Protein AF-0000000081235046 (afdb_homodimer)

Organism: NCBI:txid444605

Secondary structure (DSSP, 8-state):
---PPPPHHHHHHHHTTGGGHHHHHHSTTTHHHHHSHHHHHHHHHTT-PPP--/---PPPPHHHHHHHHTTGGGHHHHHHSTTTHHHHHSHHHHHHHHHTT-PPP--

pLDDT: mean 90.09, std 10.91, range [39.31, 97.81]

InterPro domains:
  IPR016140 Bifunctional inhibitor/plant lipid transfer protein/seed storage helical domain [PF00234] (5-53)
  IPR033872 Non-specific lipid-transfer protein type 2 [PTHR33214] (2-53)
  IPR033872 Non-specific lipid-transfer protein type 2 [cd01959] (1-53)
  IPR036312 Bifunctional inhibitor/plant lipid transfer protein/seed storage helical domain superfamily [G3DSA:1.10.110.10] (1-53)
  IPR036312 Bifunctional inhibitor/plant lipid transfer protein/seed storage helical domain superfamily [SSF47699] (3-53)

Structure (mmCIF, N/CA/C/O backbone):
data_AF-0000000081235046-model_v1
#
loop_
_entity.id
_entity.type
_entity.pdbx_description
1 polymer 'Bifunctional inhibitor/plant lipid transfer protein/seed storage helical domain-containing protein'
#
loop_
_atom_site.group_PDB
_atom_site.id
_atom_site.type_symbol
_atom_site.label_atom_id
_atom_site.label_alt_id
_atom_site.label_comp_id
_atom_site.label_asym_id
_atom_site.label_entity_id
_atom_site.label_seq_id
_atom_site.pdbx_PDB_ins_code
_atom_site.Cartn_x
_atom_site.Cartn_y
_atom_site.Cartn_z
_atom_site.occupancy
_atom_site.B_iso_or_equiv
_atom_site.auth_seq_id
_atom_site.auth_comp_id
_atom_site.auth_asym_id
_atom_site.auth_atom_id
_atom_site.pdbx_PDB_model_num
ATOM 1 N N . MET A 1 1 ? -9.719 -21.5 3.578 1 39.41 1 MET A N 1
ATOM 2 C CA . MET A 1 1 ? -8.727 -21.391 2.508 1 39.41 1 MET A CA 1
ATOM 3 C C . MET A 1 1 ? -7.574 -20.484 2.92 1 39.41 1 MET A C 1
ATOM 5 O O . MET A 1 1 ? -7.789 -19.359 3.357 1 39.41 1 MET A O 1
ATOM 9 N N . SER A 1 2 ? -6.555 -21 3.471 1 48.62 2 SER A N 1
ATOM 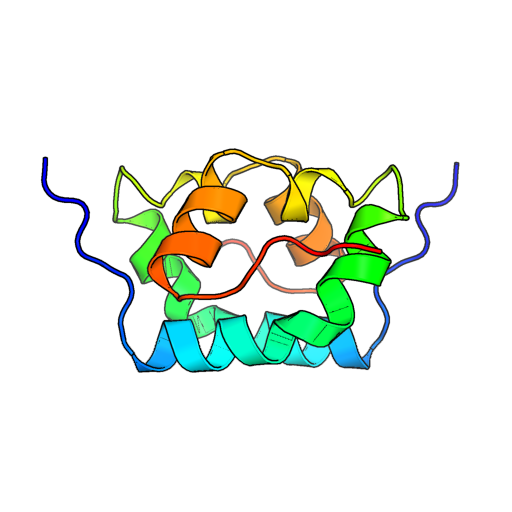10 C CA . SER A 1 2 ? -5.387 -20.484 4.18 1 48.62 2 SER A CA 1
ATOM 11 C C . SER A 1 2 ? -4.719 -19.359 3.396 1 48.62 2 SER A C 1
ATOM 13 O O . SER A 1 2 ? -4.359 -19.531 2.23 1 48.62 2 SER A O 1
ATOM 15 N N . SER A 1 3 ? -5.129 -18.156 3.533 1 61.97 3 SER A N 1
ATOM 16 C CA . SER A 1 3 ? -4.531 -17.094 2.744 1 61.97 3 SER A CA 1
ATOM 17 C C . SER A 1 3 ? -3.018 -17.047 2.928 1 61.97 3 SER A C 1
ATOM 19 O O . SER A 1 3 ? -2.516 -17.234 4.039 1 61.97 3 SER A O 1
ATOM 21 N N . THR A 1 4 ? -2.287 -17.531 1.908 1 75 4 THR A N 1
ATOM 22 C CA . THR A 1 4 ? -0.836 -17.391 1.972 1 75 4 THR A CA 1
ATOM 23 C C . THR A 1 4 ? -0.446 -15.969 2.342 1 75 4 THR A C 1
ATOM 25 O O . THR A 1 4 ? -0.929 -15.008 1.734 1 75 4 THR A O 1
ATOM 28 N N . PRO A 1 5 ? 0.236 -15.961 3.455 1 82.56 5 PRO A N 1
ATOM 29 C CA . PRO A 1 5 ? 0.695 -14.625 3.842 1 82.56 5 PRO A CA 1
ATOM 30 C C . PRO A 1 5 ? 1.548 -13.961 2.762 1 82.56 5 PRO A C 1
ATOM 32 O O . PRO A 1 5 ? 2.16 -14.648 1.942 1 82.56 5 PRO A O 1
ATOM 35 N N . PRO A 1 6 ? 1.499 -12.664 2.748 1 90.69 6 PRO A N 1
ATOM 36 C CA . PRO A 1 6 ? 2.398 -11.953 1.833 1 90.69 6 PRO A CA 1
ATOM 37 C C . PRO A 1 6 ? 3.863 -12.336 2.031 1 90.69 6 PRO A C 1
ATOM 39 O O . PRO A 1 6 ? 4.25 -12.773 3.119 1 90.69 6 PRO A O 1
ATOM 42 N N . SER A 1 7 ? 4.664 -12.281 0.994 1 93.81 7 SER A N 1
ATOM 43 C CA . SER A 1 7 ? 6.09 -12.57 1.106 1 93.81 7 SER A CA 1
ATOM 44 C C . SER A 1 7 ? 6.785 -11.555 2.014 1 93.81 7 SER A C 1
ATOM 46 O O . SER A 1 7 ? 6.262 -10.469 2.256 1 93.81 7 SER A O 1
ATOM 48 N N . THR A 1 8 ? 7.961 -11.922 2.494 1 96 8 THR A N 1
ATOM 49 C CA . THR A 1 8 ? 8.773 -11.039 3.334 1 96 8 THR A CA 1
ATOM 50 C C . THR A 1 8 ? 9.125 -9.758 2.588 1 96 8 THR A C 1
ATOM 52 O O . THR A 1 8 ? 9.094 -8.672 3.166 1 96 8 THR A O 1
ATOM 55 N N . THR A 1 9 ? 9.461 -9.828 1.263 1 97.56 9 THR A N 1
ATOM 56 C CA . THR A 1 9 ? 9.812 -8.672 0.442 1 97.56 9 THR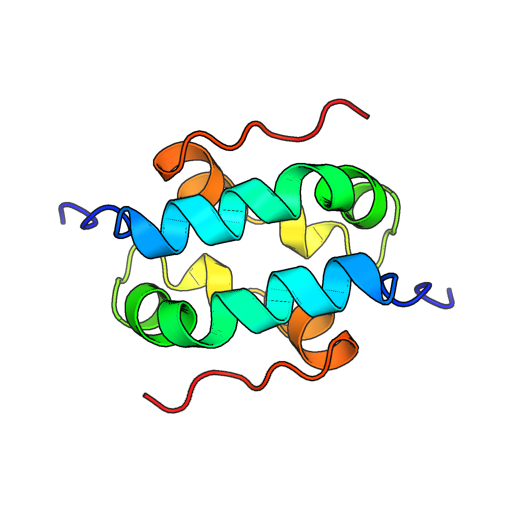 A CA 1
ATOM 57 C C . THR A 1 9 ? 8.633 -7.711 0.329 1 97.56 9 THR A C 1
ATOM 59 O O . THR A 1 9 ? 8.789 -6.504 0.518 1 97.56 9 THR A O 1
ATOM 62 N N . CYS A 1 10 ? 7.48 -8.211 0.135 1 96.88 10 CYS A N 1
ATOM 63 C CA . CYS A 1 10 ? 6.293 -7.379 -0.011 1 96.88 10 CYS A CA 1
ATOM 64 C C . CYS A 1 10 ? 5.93 -6.711 1.311 1 96.88 10 CYS A C 1
ATOM 66 O O . CYS A 1 10 ? 5.543 -5.543 1.335 1 96.88 10 CYS A O 1
ATOM 68 N N . CYS A 1 11 ? 6.137 -7.43 2.41 1 97.56 11 CYS A N 1
ATOM 69 C CA . CYS A 1 11 ? 5.875 -6.852 3.725 1 97.56 11 CYS A CA 1
ATOM 70 C C . CYS A 1 11 ? 6.879 -5.754 4.051 1 97.56 11 CYS A C 1
ATOM 72 O O . CYS A 1 11 ? 6.516 -4.73 4.637 1 97.56 11 CYS A O 1
ATOM 74 N N . SER A 1 12 ? 8.125 -5.973 3.672 1 97.81 12 SER A N 1
ATOM 75 C CA . SER A 1 12 ? 9.133 -4.938 3.902 1 97.81 12 SER A CA 1
ATOM 76 C C . SER A 1 12 ? 8.773 -3.646 3.178 1 97.81 12 SER A C 1
ATOM 78 O O . SER A 1 12 ? 8.875 -2.559 3.75 1 97.81 12 SER A O 1
ATOM 80 N N . LYS A 1 13 ? 8.328 -3.717 1.958 1 97.06 13 LYS A N 1
ATOM 81 C CA . LYS A 1 13 ? 7.918 -2.553 1.176 1 97.06 13 LYS A CA 1
ATOM 82 C C . LYS A 1 13 ? 6.691 -1.881 1.786 1 97.06 13 LYS A C 1
ATOM 84 O O . LYS A 1 13 ? 6.59 -0.652 1.793 1 97.06 13 LYS A O 1
ATOM 89 N N . LEU A 1 14 ? 5.742 -2.656 2.252 1 96.88 14 LEU A N 1
ATOM 90 C CA . LEU A 1 14 ? 4.559 -2.09 2.889 1 96.88 14 LEU A CA 1
ATOM 91 C C . LEU A 1 14 ? 4.93 -1.345 4.164 1 96.88 14 LEU A C 1
ATOM 93 O O . LEU A 1 14 ? 4.383 -0.277 4.449 1 96.88 14 LEU A O 1
ATOM 97 N N . LYS A 1 15 ? 5.895 -1.886 4.922 1 97.75 15 LYS A N 1
ATOM 98 C CA . LYS A 1 15 ? 6.336 -1.244 6.156 1 97.75 15 LYS A CA 1
ATOM 99 C C . LYS A 1 15 ? 6.922 0.136 5.879 1 97.75 15 LYS A C 1
ATOM 101 O O . LYS A 1 15 ? 6.781 1.052 6.691 1 97.75 15 LYS A O 1
ATOM 106 N N . GLU A 1 16 ? 7.48 0.265 4.77 1 97.81 16 GLU A N 1
ATOM 107 C CA . GLU A 1 16 ? 8.031 1.562 4.387 1 97.81 16 GLU A CA 1
ATOM 108 C C . GLU A 1 16 ? 6.922 2.59 4.176 1 97.81 16 GLU A C 1
ATOM 110 O O . GLU A 1 16 ? 7.18 3.797 4.18 1 97.81 16 GLU A O 1
ATOM 115 N N . GLN A 1 17 ? 5.652 2.131 4.055 1 97.38 17 GLN A N 1
ATOM 116 C CA . GLN A 1 17 ? 4.512 3.021 3.867 1 97.38 17 GLN A CA 1
ATOM 117 C C . GLN A 1 17 ? 3.984 3.527 5.207 1 97.38 17 GLN A C 1
ATOM 119 O O . GLN A 1 17 ? 3.143 4.426 5.25 1 97.38 17 GLN A O 1
ATOM 124 N N . GLU A 1 18 ? 4.508 3.066 6.293 1 96.81 18 GLU A N 1
ATOM 125 C CA . GLU A 1 18 ? 3.959 3.352 7.613 1 96.81 18 GLU A CA 1
ATOM 126 C C . GLU A 1 18 ? 3.9 4.855 7.875 1 96.81 18 GLU A C 1
ATOM 128 O O . GLU A 1 18 ? 2.871 5.375 8.312 1 96.81 18 GLU A O 1
ATOM 133 N N . PRO A 1 19 ? 4.902 5.648 7.488 1 95.75 19 PRO A N 1
ATOM 134 C CA . PRO A 1 19 ? 4.812 7.078 7.781 1 95.75 19 PRO A CA 1
ATOM 135 C C . PRO A 1 19 ? 3.773 7.797 6.922 1 95.75 19 PRO A C 1
ATOM 137 O O . PRO A 1 19 ? 3.426 8.945 7.199 1 95.75 19 PRO A O 1
ATOM 140 N N . CYS A 1 20 ? 3.324 7.227 5.914 1 96.5 20 CYS A N 1
ATOM 141 C CA . CYS A 1 20 ? 2.385 7.855 4.996 1 96.5 20 CYS A CA 1
ATOM 142 C C . CYS A 1 20 ? 0.945 7.613 5.438 1 96.5 20 CYS A C 1
ATOM 144 O O . CYS A 1 20 ? 0.033 8.32 5.012 1 96.5 20 CYS A O 1
ATOM 146 N N . LEU A 1 21 ? 0.704 6.645 6.293 1 95.94 21 LEU A N 1
ATOM 147 C CA . LEU A 1 21 ? -0.64 6.133 6.543 1 95.94 21 LEU A CA 1
ATOM 148 C C . LEU A 1 21 ? -1.501 7.184 7.234 1 95.94 21 LEU A C 1
ATOM 150 O O . LEU A 1 21 ? -2.703 7.277 6.973 1 95.94 21 LEU A O 1
ATOM 154 N N . CYS A 1 22 ? -0.879 8.031 8.055 1 94.25 22 CYS A N 1
ATOM 155 C CA . CYS A 1 22 ? -1.647 9.094 8.695 1 94.25 22 CYS A CA 1
ATOM 156 C C . CYS A 1 22 ? -2.111 10.125 7.684 1 94.25 22 CYS A C 1
ATOM 158 O O . CYS A 1 22 ? -3.225 10.648 7.785 1 94.25 22 CYS A O 1
ATOM 160 N N . GLY A 1 23 ? -1.202 10.477 6.789 1 91.44 23 GLY A N 1
ATOM 161 C CA . GLY A 1 23 ? -1.603 11.391 5.73 1 91.44 23 GLY A CA 1
ATOM 162 C C . GLY A 1 23 ? -2.771 10.883 4.91 1 91.44 23 GLY A C 1
ATOM 163 O O . GLY A 1 23 ? -3.688 11.641 4.586 1 91.44 23 GLY A O 1
ATOM 164 N N . TYR A 1 24 ? -2.805 9.594 4.664 1 92.75 24 TYR A N 1
ATOM 165 C CA . TYR A 1 24 ? -3.92 8.992 3.941 1 92.75 24 TYR A CA 1
ATOM 166 C C . TYR A 1 24 ? -5.195 9.031 4.773 1 92.75 24 TYR A C 1
ATOM 168 O O . TYR A 1 24 ? -6.27 9.352 4.262 1 92.75 24 TYR A O 1
ATOM 176 N N . LEU A 1 25 ? -5.094 8.75 6.047 1 91.75 25 LEU A N 1
ATOM 177 C CA . LEU A 1 25 ? -6.238 8.641 6.941 1 91.75 25 LEU A CA 1
ATOM 178 C C . LEU A 1 25 ? -6.93 9.984 7.113 1 91.75 25 LEU A C 1
ATOM 180 O O . LEU A 1 25 ? -8.156 10.047 7.25 1 91.75 25 LEU A O 1
ATOM 184 N N . LYS A 1 26 ? -6.195 11.023 7.062 1 89.75 26 LYS A N 1
ATOM 185 C CA . LYS A 1 26 ? -6.723 12.359 7.316 1 89.75 26 LYS A CA 1
ATOM 186 C C . LYS A 1 26 ? -7.426 12.922 6.082 1 89.75 26 LYS A C 1
ATOM 188 O O . LYS A 1 26 ? -8.18 13.891 6.18 1 89.75 26 LYS A O 1
ATOM 193 N N . ASP A 1 27 ? -7.07 12.367 4.984 1 89.31 27 ASP A N 1
ATOM 194 C CA . ASP A 1 27 ? -7.711 12.789 3.742 1 89.31 27 ASP A CA 1
ATOM 195 C C . ASP A 1 27 ? -8.961 11.961 3.457 1 89.31 27 ASP A C 1
ATOM 197 O O . ASP A 1 27 ? -8.875 10.758 3.215 1 89.31 27 ASP A O 1
ATOM 201 N N . PRO A 1 28 ? -10.203 12.672 3.486 1 88 28 PRO A N 1
ATOM 202 C CA . PRO A 1 28 ? -11.453 11.93 3.299 1 88 28 PRO A CA 1
ATOM 203 C C . PRO A 1 28 ? -11.492 11.164 1.979 1 88 28 PRO A C 1
ATOM 205 O O . PRO A 1 28 ? -12.164 10.133 1.879 1 88 28 PRO A O 1
ATOM 208 N N . SER A 1 29 ? -10.781 11.609 1.044 1 85.94 29 SER A N 1
ATOM 209 C CA . SER A 1 29 ? -10.812 10.961 -0.264 1 85.94 29 SER A CA 1
ATOM 210 C C . SER A 1 29 ? -9.883 9.75 -0.302 1 85.94 29 SER A C 1
ATOM 212 O O . SER A 1 29 ? -10.031 8.875 -1.159 1 85.94 29 SER A O 1
ATOM 214 N N . LEU A 1 30 ? -8.93 9.68 0.621 1 89.75 30 LEU A N 1
ATOM 215 C CA . LEU A 1 30 ? -7.918 8.625 0.562 1 89.75 30 LEU A C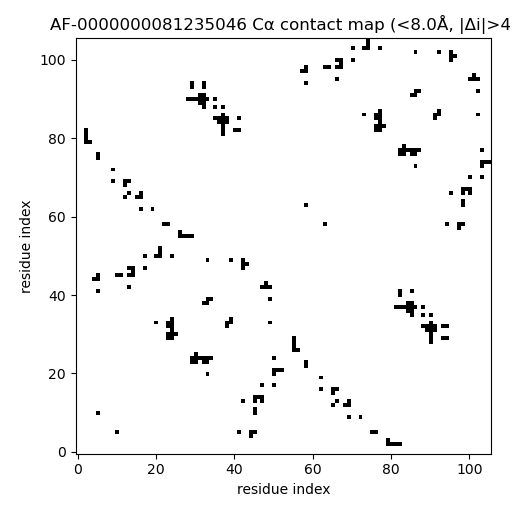A 1
ATOM 216 C C . LEU A 1 30 ? -8.047 7.688 1.759 1 89.75 30 LEU A C 1
ATOM 218 O O . LEU A 1 30 ? -7.406 6.633 1.796 1 89.75 30 LEU A O 1
ATOM 222 N N . LYS A 1 31 ? -8.906 7.98 2.701 1 90.56 31 LYS A N 1
ATOM 223 C CA . LYS A 1 31 ? -8.977 7.234 3.955 1 90.56 31 LYS A CA 1
ATOM 224 C C . LYS A 1 31 ? -9.359 5.781 3.707 1 90.56 31 LYS A C 1
ATOM 226 O O . LYS A 1 31 ? -8.945 4.887 4.449 1 90.56 31 LYS A O 1
ATOM 231 N N . GLN A 1 32 ? -10.086 5.516 2.592 1 88.56 32 GLN A N 1
ATOM 232 C CA . GLN A 1 32 ? -10.508 4.148 2.295 1 88.56 32 GLN A CA 1
ATOM 233 C C . GLN A 1 32 ? -9.305 3.262 1.972 1 88.56 32 GLN A C 1
ATOM 235 O O . GLN A 1 32 ? -9.367 2.041 2.143 1 88.56 32 GLN A O 1
ATOM 240 N N . PHE A 1 33 ? -8.172 3.84 1.51 1 90.5 33 PHE A N 1
ATOM 241 C CA . PHE A 1 33 ? -6.934 3.111 1.25 1 90.5 33 PHE A CA 1
ATOM 242 C C . PHE A 1 33 ? -6.438 2.418 2.514 1 90.5 33 PHE A C 1
ATOM 244 O O . PHE A 1 33 ?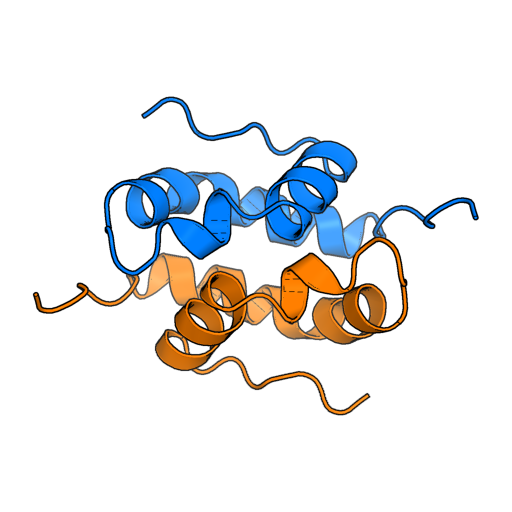 -5.91 1.306 2.451 1 90.5 33 PHE A O 1
ATOM 251 N N . VAL A 1 34 ? -6.707 3.018 3.639 1 91.75 34 VAL A N 1
ATOM 252 C CA . VAL A 1 34 ? -6.16 2.533 4.902 1 91.75 34 VAL A CA 1
ATOM 253 C C . VAL A 1 34 ? -7.23 1.756 5.664 1 91.75 34 VAL A C 1
ATOM 255 O O . VAL A 1 34 ? -6.914 0.838 6.426 1 91.75 34 VAL A O 1
ATOM 258 N N . SER A 1 35 ? -8.43 2.1 5.43 1 90.81 35 SER A N 1
ATOM 259 C CA . SER A 1 35 ? -9.469 1.605 6.336 1 90.81 35 SER A CA 1
ATOM 260 C C . SER A 1 35 ? -10.266 0.476 5.699 1 90.81 35 SER A C 1
ATOM 262 O O . SER A 1 35 ? -11.172 -0.078 6.324 1 90.81 35 SER A O 1
ATOM 264 N N . SER A 1 36 ? -9.969 0.142 4.484 1 90.25 36 SER A N 1
ATOM 265 C CA . SER A 1 36 ? -10.695 -0.953 3.85 1 90.25 36 SER A CA 1
ATOM 266 C C . SER A 1 36 ? -10.328 -2.295 4.477 1 90.25 36 SER A C 1
ATOM 268 O O . SER A 1 36 ? -9.242 -2.451 5.027 1 90.25 36 SER A O 1
ATOM 270 N N . PRO A 1 37 ? -11.305 -3.309 4.363 1 87.75 37 PRO A N 1
ATOM 271 C CA . PRO A 1 37 ? -11.016 -4.629 4.922 1 87.75 37 PRO A CA 1
ATOM 272 C C . PRO A 1 37 ? -9.75 -5.254 4.34 1 87.75 37 PRO A C 1
ATOM 274 O O . PRO A 1 37 ? -8.945 -5.824 5.074 1 87.75 37 PRO A O 1
ATOM 277 N N . GLY A 1 38 ? -9.531 -5.109 3.098 1 88.12 38 GLY A N 1
ATOM 278 C CA . GLY A 1 38 ? -8.344 -5.66 2.469 1 88.12 38 GLY A CA 1
ATOM 279 C C . GLY A 1 38 ? -7.059 -5.02 2.961 1 88.12 38 GLY A C 1
ATOM 280 O O . GLY A 1 38 ? -6.078 -5.715 3.242 1 88.12 38 GLY A O 1
ATOM 281 N N . ALA A 1 39 ? -7.117 -3.754 3.057 1 93 39 ALA A N 1
ATOM 282 C CA . ALA A 1 39 ? -5.941 -3.018 3.51 1 93 39 ALA A CA 1
ATOM 283 C C . ALA A 1 39 ? -5.582 -3.393 4.945 1 93 39 ALA A C 1
ATOM 285 O O . ALA A 1 39 ? -4.41 -3.633 5.254 1 93 39 ALA A O 1
ATOM 286 N N . THR A 1 40 ? -6.543 -3.482 5.824 1 92.25 40 THR A N 1
ATOM 287 C CA . THR A 1 40 ? -6.32 -3.797 7.23 1 92.25 40 THR A CA 1
ATOM 288 C C . THR A 1 40 ? -5.785 -5.215 7.391 1 92.25 40 THR A C 1
ATOM 290 O O . THR A 1 40 ? -4.898 -5.465 8.211 1 92.25 40 THR A O 1
ATOM 293 N N . LYS A 1 41 ? -6.254 -6.09 6.566 1 91.25 41 LYS A N 1
ATOM 294 C CA . LYS A 1 41 ? -5.793 -7.473 6.633 1 91.25 41 LYS A CA 1
ATOM 295 C C . LYS A 1 41 ? -4.328 -7.586 6.223 1 91.25 41 LYS A C 1
ATOM 297 O O . LYS A 1 41 ? -3.531 -8.219 6.914 1 91.25 41 LYS A O 1
ATOM 302 N N . VAL A 1 42 ? -3.998 -7.031 5.012 1 93.19 42 VAL A N 1
ATOM 303 C CA . VAL A 1 42 ? -2.621 -7.105 4.531 1 93.19 42 VAL A CA 1
ATOM 304 C C . VAL A 1 42 ? -1.69 -6.422 5.527 1 93.19 42 VAL A C 1
ATOM 306 O O . VAL A 1 42 ? -0.603 -6.926 5.82 1 93.19 42 VAL A O 1
ATOM 309 N N . ALA A 1 43 ? -2.131 -5.27 6.059 1 94.5 43 ALA A N 1
ATOM 310 C CA . ALA A 1 43 ? -1.319 -4.555 7.043 1 94.5 43 ALA A CA 1
ATOM 311 C C . ALA A 1 43 ? -1.08 -5.41 8.281 1 94.5 43 ALA A C 1
ATOM 313 O O . ALA A 1 43 ? 0.042 -5.48 8.789 1 94.5 43 ALA A O 1
ATOM 314 N N . ARG A 1 44 ? -2.078 -6.09 8.758 1 92.31 44 ARG A N 1
ATOM 315 C CA . ARG A 1 44 ? -1.969 -6.965 9.922 1 92.31 44 ARG A CA 1
ATOM 316 C C . ARG A 1 44 ? -1.028 -8.133 9.641 1 92.31 44 ARG A C 1
ATOM 318 O O . ARG A 1 44 ? -0.13 -8.414 10.438 1 92.31 44 ARG A O 1
ATOM 325 N N . ASP A 1 45 ? -1.267 -8.727 8.508 1 92.19 45 ASP A N 1
ATOM 326 C CA . ASP A 1 45 ? -0.431 -9.867 8.148 1 92.19 45 ASP A CA 1
ATOM 327 C C . ASP A 1 45 ? 1.034 -9.461 8.016 1 92.19 45 ASP A C 1
ATOM 329 O O . ASP A 1 45 ? 1.934 -10.281 8.219 1 92.19 45 ASP A O 1
ATOM 333 N N . CYS A 1 46 ? 1.318 -8.258 7.777 1 95.5 46 CYS A N 1
ATOM 334 C CA . CYS A 1 46 ? 2.676 -7.758 7.586 1 95.5 46 CYS A CA 1
ATOM 335 C C . CYS A 1 46 ? 3.186 -7.066 8.844 1 95.5 46 CYS A C 1
ATOM 337 O O . CYS A 1 46 ? 4.336 -6.621 8.891 1 95.5 46 CYS A O 1
ATOM 339 N N . GLY A 1 47 ? 2.33 -6.945 9.867 1 95.31 47 GLY A N 1
ATOM 340 C CA . GLY A 1 47 ? 2.752 -6.34 11.117 1 95.31 47 GLY A CA 1
ATOM 341 C C . GLY A 1 47 ? 2.82 -4.824 11.055 1 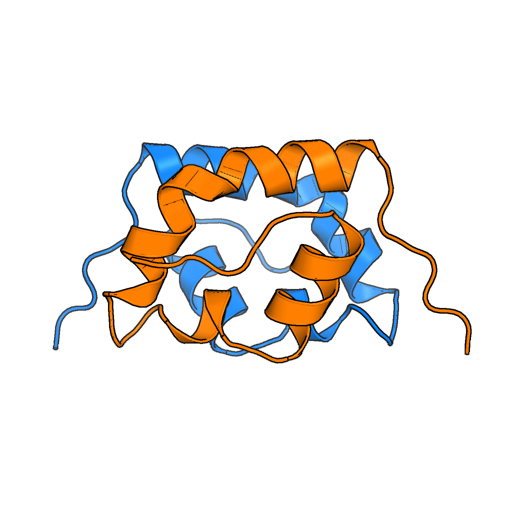95.31 47 GLY A C 1
ATOM 342 O O . GLY A 1 47 ? 3.631 -4.207 11.75 1 95.31 47 GLY A O 1
ATOM 343 N N . VAL A 1 48 ? 2.109 -4.277 10.117 1 96.06 48 VAL A N 1
ATOM 344 C CA . VAL A 1 48 ? 1.994 -2.824 10.039 1 96.06 48 VAL A CA 1
ATOM 345 C C . VAL A 1 48 ? 0.772 -2.361 10.836 1 96.06 48 VAL A C 1
ATOM 347 O O . VAL A 1 48 ? -0.364 -2.684 10.477 1 96.06 48 VAL A O 1
ATOM 350 N N . PRO A 1 49 ? 0.965 -1.634 11.922 1 94.19 49 PRO A N 1
ATOM 351 C CA . PRO A 1 49 ? -0.189 -1.229 12.734 1 94.19 49 PRO A CA 1
ATOM 352 C C . PRO A 1 49 ? -1.058 -0.183 12.039 1 94.19 49 PRO A C 1
ATOM 354 O O . PRO A 1 49 ? -0.558 0.595 11.219 1 94.19 49 PRO A O 1
ATOM 357 N N . TYR A 1 50 ? -2.348 -0.266 12.414 1 94.06 50 TYR A N 1
ATOM 358 C CA . TYR A 1 50 ? -3.23 0.818 12 1 94.06 50 TYR A CA 1
ATOM 359 C C . TYR A 1 50 ? -2.758 2.152 12.562 1 94.06 50 TYR A C 1
ATOM 361 O O . TYR A 1 50 ? -2.342 2.23 13.727 1 94.06 50 TYR A O 1
ATOM 369 N N . PRO A 1 51 ? -2.822 3.146 11.719 1 94 51 PRO A N 1
ATOM 370 C CA . PRO A 1 51 ? -2.281 4.418 12.203 1 94 51 PRO A CA 1
ATOM 371 C C . PRO A 1 51 ? -3.111 5.02 13.336 1 94 51 PRO A C 1
ATOM 373 O O . PRO A 1 51 ? -4.34 4.906 13.336 1 94 51 PRO A O 1
ATOM 376 N N . SER A 1 52 ? -2.527 5.59 14.492 1 89.56 52 SER A N 1
ATOM 377 C CA . SER A 1 52 ? -3.148 6.297 15.609 1 89.56 52 SER A CA 1
ATOM 378 C C . SER A 1 52 ? -2.963 7.805 15.484 1 89.56 52 SER A C 1
ATOM 380 O O . SER A 1 52 ? -2.555 8.469 16.438 1 89.56 52 SER A O 1
ATOM 382 N N . CYS A 1 53 ? -3.34 8.312 14.562 1 84.56 53 CYS A N 1
ATOM 383 C CA . CYS A 1 53 ? -3.021 9.711 14.289 1 84.56 53 CYS A CA 1
ATOM 384 C C . CYS A 1 53 ? -4.086 10.641 14.867 1 84.56 53 CYS A C 1
ATOM 386 O O . CYS A 1 53 ? -5.203 10.203 15.156 1 84.56 53 CYS A O 1
ATOM 388 N N . MET B 1 1 ? -14.43 18.688 -2.971 1 39.31 1 MET B N 1
ATOM 389 C CA . MET B 1 1 ? -13.445 18.734 -1.898 1 39.31 1 MET B CA 1
ATOM 390 C C . MET B 1 1 ? -12.117 18.125 -2.346 1 39.31 1 MET B C 1
ATOM 392 O O . MET B 1 1 ? -12.086 17 -2.85 1 39.31 1 MET B O 1
ATOM 396 N N . SER B 1 2 ? -11.234 18.891 -2.871 1 49.16 2 SER B N 1
ATOM 397 C CA . SER B 1 2 ? -10.008 18.688 -3.633 1 49.16 2 SER B CA 1
ATOM 398 C C . SER B 1 2 ? -9.07 17.719 -2.926 1 49.16 2 SER B C 1
ATOM 400 O O . SER B 1 2 ? -8.703 17.922 -1.767 1 49.16 2 SER B O 1
ATOM 402 N N . SER B 1 3 ? -9.219 16.438 -3.068 1 62.09 3 SER B N 1
ATOM 403 C CA . SER B 1 3 ? -8.352 15.5 -2.354 1 62.09 3 SER B CA 1
ATOM 404 C C . SER B 1 3 ? -6.879 15.797 -2.621 1 62.09 3 SER B C 1
ATOM 406 O O . SER B 1 3 ? -6.5 16.094 -3.756 1 62.09 3 SER B O 1
ATOM 408 N N . THR B 1 4 ? -6.227 16.422 -1.605 1 75.75 4 THR B N 1
ATOM 409 C CA . THR B 1 4 ? -4.789 16.609 -1.757 1 75.75 4 THR B CA 1
ATOM 410 C C . THR B 1 4 ? -4.117 15.305 -2.17 1 75.75 4 THR B C 1
ATOM 412 O O . THR B 1 4 ? -4.352 14.258 -1.559 1 75.75 4 THR B O 1
ATOM 415 N N . PRO B 1 5 ? -3.482 15.461 -3.314 1 82.56 5 PRO B N 1
ATOM 416 C CA . PRO B 1 5 ? -2.762 14.258 -3.742 1 82.56 5 PRO B CA 1
ATOM 417 C C . PRO B 1 5 ? -1.736 13.789 -2.713 1 82.56 5 PRO B C 1
ATOM 419 O O . PRO B 1 5 ? -1.254 14.586 -1.906 1 82.56 5 PRO B O 1
ATOM 422 N N . PRO B 1 6 ? -1.483 12.516 -2.721 1 90.5 6 PRO B N 1
ATOM 423 C CA . PRO B 1 6 ? -0.406 12.023 -1.861 1 90.5 6 PRO B CA 1
ATOM 424 C C . PRO B 1 6 ? 0.927 12.719 -2.125 1 90.5 6 PRO B C 1
ATOM 426 O O . PRO B 1 6 ? 1.155 13.227 -3.225 1 90.5 6 PRO B O 1
ATOM 429 N N . SER B 1 7 ? 1.743 12.844 -1.124 1 93.75 7 SER B N 1
ATOM 430 C CA . SER B 1 7 ? 3.064 13.438 -1.305 1 93.75 7 SER B CA 1
ATOM 431 C C . SER B 1 7 ? 3.918 12.602 -2.258 1 93.75 7 SER B C 1
ATOM 433 O O . SER B 1 7 ? 3.635 11.422 -2.482 1 93.75 7 SER B O 1
ATOM 435 N N . THR B 1 8 ? 4.957 13.219 -2.801 1 95.94 8 THR B N 1
ATOM 436 C CA . THR B 1 8 ? 5.891 12.539 -3.691 1 95.94 8 THR B CA 1
ATOM 437 C C . THR B 1 8 ? 6.566 11.367 -2.979 1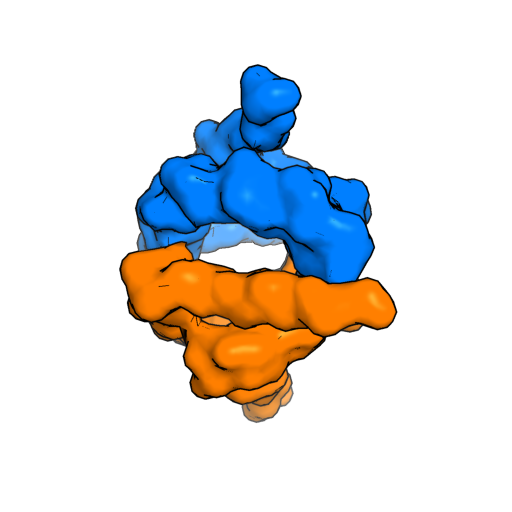 95.94 8 THR B C 1
ATOM 439 O O . THR B 1 8 ? 6.75 10.305 -3.566 1 95.94 8 THR B O 1
ATOM 442 N N . THR B 1 9 ? 6.949 11.516 -1.672 1 97.56 9 THR B N 1
ATOM 443 C CA . THR B 1 9 ? 7.594 10.477 -0.884 1 97.56 9 THR B CA 1
ATOM 444 C C . THR B 1 9 ? 6.668 9.273 -0.713 1 97.56 9 THR B C 1
ATOM 446 O O . THR B 1 9 ? 7.078 8.133 -0.922 1 97.56 9 THR B O 1
ATOM 449 N N . CYS B 1 10 ? 5.445 9.516 -0.454 1 96.88 10 CYS B N 1
ATOM 450 C CA . CYS B 1 10 ? 4.484 8.438 -0.249 1 96.88 10 CYS B CA 1
ATOM 451 C C . CYS B 1 10 ? 4.207 7.703 -1.554 1 96.88 10 CYS B C 1
ATOM 453 O O . CYS B 1 10 ? 4.086 6.477 -1.564 1 96.88 10 CYS B O 1
ATOM 455 N N . CYS B 1 11 ? 4.195 8.445 -2.654 1 97.5 11 CYS B N 1
ATOM 456 C CA . CYS B 1 11 ? 3.992 7.816 -3.955 1 97.5 11 CYS B CA 1
ATOM 457 C C . CYS B 1 11 ? 5.195 6.965 -4.34 1 97.5 11 CYS B C 1
ATOM 459 O O . CYS B 1 11 ? 5.043 5.883 -4.914 1 97.5 11 CYS B O 1
ATOM 461 N N . SER B 1 12 ? 6.395 7.453 -4.035 1 97.81 12 SER B N 1
ATOM 462 C CA . SER B 1 12 ? 7.586 6.668 -4.324 1 97.81 12 SER B CA 1
ATOM 463 C C . SER B 1 12 ? 7.559 5.332 -3.592 1 97.81 12 SER B C 1
ATOM 465 O O . SER B 1 12 ? 7.875 4.289 -4.172 1 97.81 12 SER B O 1
ATOM 467 N N . LYS B 1 13 ? 7.164 5.32 -2.354 1 97.06 13 LYS B N 1
ATOM 468 C CA . LYS B 1 13 ? 7.07 4.098 -1.561 1 97.06 13 LYS B CA 1
ATOM 469 C C . LYS B 1 13 ? 5.996 3.166 -2.109 1 97.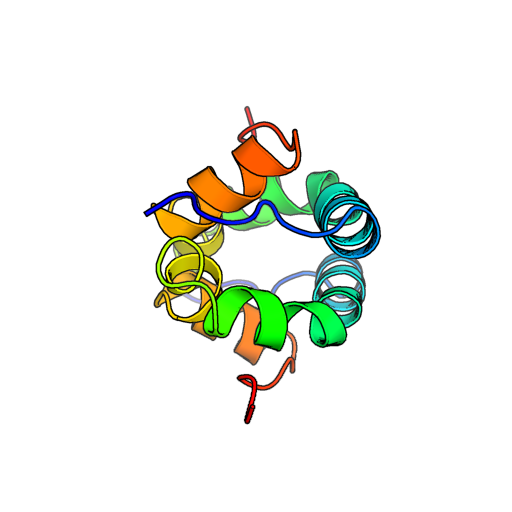06 13 LYS B C 1
ATOM 471 O O . LYS B 1 13 ? 6.168 1.946 -2.119 1 97.06 13 LYS B O 1
ATOM 476 N N . LEU B 1 14 ? 4.863 3.713 -2.516 1 96.88 14 LEU B N 1
ATOM 477 C CA . LEU B 1 14 ? 3.805 2.893 -3.096 1 96.88 14 LEU B CA 1
ATOM 478 C C . LEU B 1 14 ? 4.27 2.244 -4.395 1 96.88 14 LEU B C 1
ATOM 480 O O . LEU B 1 14 ? 3.961 1.08 -4.66 1 96.88 14 LEU B O 1
ATOM 484 N N . LYS B 1 15 ? 5.059 2.979 -5.199 1 97.75 15 LYS B N 1
ATOM 485 C CA . LYS B 1 15 ? 5.57 2.445 -6.457 1 97.75 15 LYS B CA 1
ATOM 486 C C . LYS B 1 15 ? 6.469 1.234 -6.215 1 97.75 15 LYS B C 1
ATOM 488 O O . LYS B 1 15 ? 6.5 0.306 -7.027 1 97.75 15 LYS B O 1
ATOM 493 N N . GLU B 1 16 ? 7.098 1.253 -5.145 1 97.81 16 GLU B N 1
ATOM 494 C CA . GLU B 1 16 ? 7.945 0.115 -4.793 1 97.81 16 GLU B CA 1
ATOM 495 C C . GLU B 1 16 ? 7.105 -1.134 -4.531 1 97.81 16 GLU B C 1
ATOM 497 O O . GLU B 1 16 ? 7.625 -2.252 -4.559 1 97.81 16 GLU B O 1
ATOM 502 N N . GLN B 1 17 ? 5.773 -0.977 -4.332 1 97.44 17 GLN B N 1
ATOM 503 C CA . GLN B 1 17 ? 4.875 -2.1 -4.094 1 97.44 17 GLN B CA 1
ATOM 504 C C . GLN B 1 17 ? 4.41 -2.721 -5.41 1 97.44 17 GLN B C 1
ATOM 506 O O . GLN B 1 17 ? 3.795 -3.791 -5.414 1 97.44 17 GLN B O 1
ATOM 511 N N . GLU B 1 18 ? 4.754 -2.162 -6.508 1 96.88 18 GLU B N 1
ATOM 512 C CA . GLU B 1 18 ? 4.219 -2.576 -7.805 1 96.88 18 GLU B CA 1
ATOM 513 C C . GLU B 1 18 ? 4.492 -4.055 -8.062 1 96.88 18 GLU B C 1
ATOM 515 O O . GLU B 1 18 ? 3.588 -4.797 -8.453 1 96.88 18 GLU B O 1
ATOM 520 N N . PRO B 1 19 ? 5.66 -4.602 -7.73 1 95.88 19 PRO B N 1
ATOM 521 C CA . PRO B 1 19 ? 5.883 -6.02 -8.023 1 95.88 19 PRO B CA 1
ATOM 522 C C . PRO B 1 19 ? 5.078 -6.945 -7.117 1 95.88 19 PRO B C 1
ATOM 524 O O . PRO B 1 19 ? 4.988 -8.148 -7.379 1 95.88 19 PRO B O 1
ATOM 527 N N . CYS B 1 20 ? 4.555 -6.48 -6.094 1 96.56 20 CYS B N 1
ATOM 528 C CA . CYS B 1 20 ? 3.826 -7.297 -5.125 1 96.56 20 CYS B CA 1
ATOM 529 C C . CYS B 1 20 ? 2.35 -7.387 -5.488 1 96.56 20 CYS B C 1
ATOM 531 O O . CYS B 1 20 ? 1.643 -8.281 -5.016 1 96.56 20 CYS B O 1
ATOM 533 N N . LEU B 1 21 ? 1.858 -6.512 -6.336 1 96 21 LEU B N 1
ATOM 534 C CA . LEU B 1 21 ? 0.425 -6.316 -6.516 1 96 21 LEU B CA 1
ATOM 535 C C . LEU B 1 21 ? -0.212 -7.539 -7.172 1 96 21 LEU B C 1
ATOM 537 O O . LEU B 1 21 ? -1.345 -7.902 -6.848 1 96 21 LEU B O 1
ATOM 541 N N . CYS B 1 22 ? 0.543 -8.242 -8.023 1 94.31 22 CYS B N 1
ATOM 542 C CA . CYS B 1 22 ? 0.001 -9.445 -8.641 1 94.31 22 CYS B CA 1
ATOM 543 C C . CYS B 1 22 ? -0.164 -10.562 -7.609 1 94.31 22 CYS B C 1
ATOM 545 O O . CYS B 1 22 ? -1.132 -11.32 -7.66 1 94.31 22 CYS B O 1
ATOM 547 N N . GLY B 1 23 ? 0.84 -10.68 -6.77 1 91.44 23 GLY B N 1
ATOM 548 C CA . GLY B 1 23 ? 0.711 -11.656 -5.699 1 91.44 23 GLY B CA 1
ATOM 549 C C . GLY B 1 23 ? -0.5 -11.422 -4.816 1 91.44 23 GLY B C 1
ATOM 550 O O . GLY B 1 23 ? -1.203 -12.367 -4.453 1 91.44 23 GLY B O 1
ATOM 551 N N . TYR B 1 24 ? -0.801 -10.172 -4.559 1 92.75 24 TYR B N 1
ATOM 552 C CA . TYR B 1 24 ? -1.984 -9.836 -3.777 1 92.75 24 TYR B CA 1
ATOM 553 C C . TYR B 1 24 ? -3.26 -10.156 -4.547 1 92.75 24 TYR B C 1
ATOM 555 O O . TYR B 1 24 ? -4.207 -10.711 -3.982 1 92.75 24 TYR B O 1
ATOM 563 N N . LEU B 1 25 ? -3.287 -9.867 -5.816 1 91.75 25 LEU B N 1
ATOM 564 C CA . LEU B 1 25 ? -4.473 -10.016 -6.652 1 91.75 25 LEU B CA 1
ATOM 565 C C . LEU B 1 25 ? -4.855 -11.484 -6.801 1 91.75 25 LEU B C 1
ATOM 567 O O . LEU B 1 25 ? -6.039 -11.812 -6.871 1 91.75 25 LEU B O 1
ATOM 571 N N . LYS B 1 26 ? -3.914 -12.328 -6.789 1 89.75 26 LYS B N 1
ATOM 572 C CA . LYS B 1 26 ? -4.145 -13.75 -7.027 1 89.75 26 LYS B CA 1
ATOM 573 C C . LYS B 1 26 ? -4.648 -14.445 -5.766 1 89.75 26 LYS B C 1
ATOM 575 O O . LYS B 1 26 ? -5.176 -15.555 -5.832 1 89.75 26 LYS B O 1
ATOM 580 N N . ASP B 1 27 ? -4.375 -13.836 -4.688 1 89 27 ASP B N 1
ATOM 581 C CA . ASP B 1 27 ? -4.84 -14.383 -3.418 1 89 27 ASP B CA 1
ATOM 582 C C . ASP B 1 27 ? -6.227 -13.844 -3.062 1 89 27 ASP B C 1
ATOM 584 O O . ASP B 1 27 ? -6.387 -12.648 -2.812 1 89 27 ASP B O 1
ATOM 588 N N . PRO B 1 28 ? -7.285 -14.812 -3.033 1 87.94 28 PRO B N 1
ATOM 589 C CA . PRO B 1 28 ? -8.648 -14.359 -2.771 1 87.94 28 PRO B CA 1
ATOM 590 C C . PRO B 1 28 ? -8.781 -13.617 -1.444 1 87.94 28 PRO B C 1
ATOM 592 O O . PRO B 1 28 ? -9.656 -12.758 -1.295 1 87.94 28 PRO B O 1
ATOM 595 N N . SER B 1 29 ? -7.941 -13.883 -0.553 1 85.94 29 SER B N 1
ATOM 596 C CA . SER B 1 29 ? -8.039 -13.25 0.761 1 85.94 29 SER B CA 1
ATOM 597 C C . SER B 1 29 ? -7.395 -11.867 0.762 1 85.94 29 SER B C 1
ATOM 599 O O . SER B 1 29 ? -7.684 -11.047 1.634 1 85.94 29 SER B O 1
ATOM 601 N N . LEU B 1 30 ? -6.531 -11.586 -0.213 1 89.94 30 LEU B N 1
ATOM 602 C CA . LEU B 1 30 ? -5.777 -10.336 -0.197 1 89.94 30 LEU B CA 1
ATOM 603 C C . LEU B 1 30 ? -6.164 -9.453 -1.379 1 89.94 30 LEU B C 1
ATOM 605 O O . LEU B 1 30 ? -5.773 -8.289 -1.44 1 89.94 30 LEU B O 1
ATOM 609 N N . LYS B 1 31 ? -6.984 -9.93 -2.256 1 90.44 31 LYS B N 1
ATOM 610 C CA . LYS B 1 31 ? -7.281 -9.219 -3.5 1 90.44 31 LYS B CA 1
ATOM 611 C C . LYS B 1 31 ? -7.953 -7.879 -3.225 1 90.44 31 LYS B C 1
ATOM 613 O O . LYS B 1 31 ? -7.777 -6.922 -3.98 1 90.44 31 LYS B O 1
ATOM 618 N N . GLN B 1 32 ? -8.664 -7.77 -2.076 1 88.62 32 GLN B N 1
ATOM 619 C CA . GLN B 1 32 ? -9.352 -6.523 -1.749 1 88.62 32 GLN B CA 1
ATOM 620 C C . GLN B 1 32 ? -8.359 -5.398 -1.48 1 88.62 32 GLN B C 1
ATOM 622 O O . GLN B 1 32 ? -8.695 -4.223 -1.62 1 88.62 32 GLN B O 1
ATOM 627 N N . PHE B 1 33 ? -7.098 -5.719 -1.099 1 90.69 33 PHE B N 1
ATOM 628 C CA . PHE B 1 33 ? -6.039 -4.738 -0.902 1 90.69 33 PHE B CA 1
ATOM 629 C C . PHE B 1 33 ? -5.781 -3.955 -2.184 1 90.69 33 PHE B C 1
ATOM 631 O O . PHE B 1 33 ? -5.496 -2.758 -2.139 1 90.69 33 PHE B O 1
ATOM 638 N N . VAL B 1 34 ? -5.992 -4.59 -3.281 1 91.94 34 VAL B N 1
ATOM 639 C CA . VAL B 1 34 ? -5.633 -4.004 -4.566 1 91.94 34 VAL B CA 1
ATOM 640 C C . VAL B 1 34 ? -6.891 -3.488 -5.266 1 91.94 34 VAL B C 1
ATOM 642 O O . VAL B 1 34 ? -6.832 -2.514 -6.02 1 91.94 34 VAL B O 1
ATOM 645 N N . SER B 1 35 ? -7.961 -4.102 -4.992 1 91.06 35 SER B N 1
ATOM 646 C CA . SER B 1 35 ? -9.117 -3.859 -5.848 1 91.06 35 SER B CA 1
ATOM 647 C C . SER B 1 35 ? -10.133 -2.951 -5.16 1 91.06 35 SER B C 1
ATOM 649 O O . SER B 1 35 ? -11.172 -2.627 -5.734 1 91.06 35 SER B O 1
ATOM 651 N N . SER B 1 36 ? -9.883 -2.561 -3.947 1 90.25 36 SER B N 1
ATOM 652 C CA . SER B 1 36 ? -10.812 -1.665 -3.271 1 90.25 36 SER B CA 1
ATOM 653 C C . SER B 1 36 ? -10.797 -0.275 -3.9 1 90.25 36 SER B C 1
ATOM 655 O O . SER B 1 36 ? -9.805 0.126 -4.508 1 90.25 36 SER B O 1
ATOM 657 N N . PRO B 1 37 ? -11.961 0.484 -3.73 1 87.81 37 PRO B N 1
ATOM 658 C CA . PRO B 1 37 ? -12.016 1.837 -4.289 1 87.81 37 PRO B CA 1
ATOM 659 C C . PRO B 1 37 ? -10.891 2.734 -3.768 1 87.81 37 PRO B C 1
ATOM 661 O O . PRO B 1 37 ? -10.273 3.467 -4.543 1 87.81 37 PRO B O 1
ATOM 664 N N . GLY B 1 38 ? -10.586 2.639 -2.539 1 88.12 38 GLY B N 1
ATOM 665 C CA . GLY B 1 38 ? -9.516 3.445 -1.972 1 88.12 38 GLY B CA 1
ATOM 666 C C . GLY B 1 38 ? -8.148 3.107 -2.537 1 88.12 38 GLY B C 1
ATOM 667 O O . GLY B 1 38 ? -7.363 4.004 -2.857 1 88.12 38 GLY B O 1
ATOM 668 N N . ALA B 1 39 ? -7.934 1.871 -2.637 1 93.12 39 ALA B N 1
ATOM 669 C CA . ALA B 1 39 ? -6.645 1.417 -3.156 1 93.12 39 ALA B CA 1
ATOM 670 C C . ALA B 1 39 ? -6.453 1.857 -4.605 1 93.12 39 ALA B C 1
ATOM 672 O O . ALA B 1 39 ? -5.387 2.357 -4.973 1 93.12 39 ALA B O 1
ATOM 673 N N . THR B 1 40 ? -7.449 1.722 -5.441 1 92.5 40 THR B N 1
ATOM 674 C CA . THR B 1 40 ? -7.375 2.074 -6.855 1 92.5 40 THR B CA 1
ATOM 675 C C . THR B 1 40 ? -7.184 3.578 -7.027 1 92.5 40 THR B C 1
ATOM 677 O O . THR B 1 40 ? -6.422 4.016 -7.891 1 92.5 40 THR B O 1
ATOM 680 N N . LYS B 1 41 ? -7.801 4.316 -6.172 1 91.31 41 LYS B N 1
ATOM 681 C CA . LYS B 1 41 ? -7.668 5.766 -6.25 1 91.31 41 LYS B CA 1
ATOM 682 C C . LYS B 1 41 ? -6.246 6.211 -5.914 1 91.31 41 LYS B C 1
ATOM 684 O O . LYS B 1 41 ? -5.652 7.004 -6.641 1 91.31 41 LYS B O 1
ATOM 689 N N . VAL B 1 42 ? -5.738 5.758 -4.73 1 93.19 42 VAL B N 1
ATOM 690 C CA . VAL B 1 42 ? -4.391 6.145 -4.32 1 93.19 42 VAL B CA 1
ATOM 691 C C . VAL B 1 42 ? -3.379 5.68 -5.371 1 93.19 42 VAL B C 1
ATOM 693 O O . VAL B 1 42 ? -2.451 6.418 -5.715 1 93.19 42 VAL B O 1
ATOM 696 N N . ALA B 1 43 ? -3.578 4.457 -5.871 1 94.5 43 ALA B N 1
ATOM 697 C CA . ALA B 1 43 ? -2.68 3.939 -6.898 1 94.5 43 ALA B CA 1
ATOM 698 C C . ALA B 1 43 ? -2.703 4.824 -8.141 1 94.5 43 ALA B C 1
ATOM 700 O O . ALA B 1 43 ? -1.653 5.141 -8.711 1 94.5 43 ALA B O 1
ATOM 701 N N . ARG B 1 44 ? -3.857 5.246 -8.555 1 92.56 44 ARG B N 1
ATOM 702 C CA . ARG B 1 44 ? -4.008 6.113 -9.719 1 92.56 44 ARG B CA 1
ATOM 703 C C . ARG 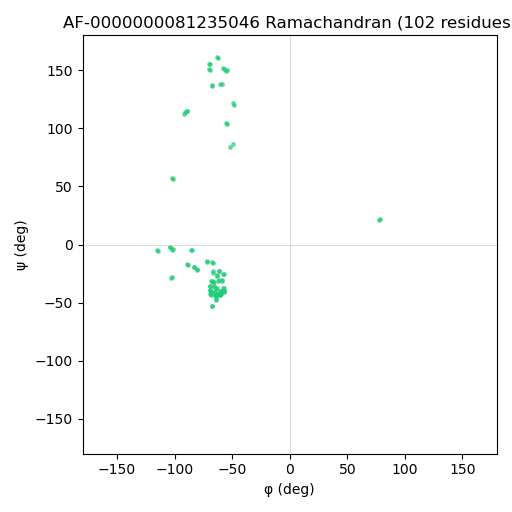B 1 44 ? -3.344 7.465 -9.484 1 92.56 44 ARG B C 1
ATOM 705 O O . ARG B 1 44 ? -2.582 7.945 -10.32 1 92.56 44 ARG B O 1
ATOM 712 N N . ASP B 1 45 ? -3.645 7.992 -8.328 1 92.25 45 ASP B N 1
ATOM 713 C CA . ASP B 1 45 ? -3.07 9.297 -8 1 92.25 45 ASP B CA 1
ATOM 714 C C . ASP B 1 45 ? -1.546 9.227 -7.953 1 92.25 45 ASP B C 1
ATOM 716 O O . ASP B 1 45 ? -0.866 10.227 -8.195 1 92.25 45 ASP B O 1
ATOM 720 N N . CYS B 1 46 ? -0.986 8.133 -7.754 1 95.56 46 CYS B N 1
ATOM 721 C CA . CYS B 1 46 ? 0.457 7.957 -7.641 1 95.56 46 CYS B CA 1
ATOM 722 C C . CYS B 1 46 ? 1.043 7.391 -8.93 1 95.56 46 CYS B C 1
ATOM 724 O O . CYS B 1 46 ? 2.258 7.219 -9.039 1 95.56 46 CYS B O 1
ATOM 726 N N . GLY B 1 47 ? 0.187 7.062 -9.898 1 95.38 47 GLY B N 1
ATOM 727 C CA . GLY B 1 47 ? 0.662 6.562 -11.18 1 95.38 47 GLY B CA 1
ATOM 728 C C . GLY B 1 47 ? 1.076 5.102 -11.133 1 95.38 47 GLY B C 1
ATOM 729 O O . GLY B 1 47 ? 1.969 4.68 -11.867 1 95.38 47 GLY B O 1
ATOM 730 N N . VAL B 1 48 ? 0.559 4.422 -10.172 1 96.06 48 VAL B N 1
ATOM 731 C CA . VAL B 1 48 ? 0.775 2.982 -10.094 1 96.06 48 VAL B CA 1
ATOM 732 C C . VAL B 1 48 ? -0.352 2.252 -10.82 1 96.06 48 VAL B C 1
ATOM 734 O O . VAL B 1 48 ? -1.509 2.309 -10.398 1 96.06 48 VAL B O 1
ATOM 737 N N . PRO B 1 49 ? -0.053 1.604 -11.93 1 94.31 49 PRO B N 1
ATOM 738 C CA . PRO B 1 49 ? -1.13 0.949 -12.68 1 94.31 49 PRO B CA 1
ATOM 739 C C . PRO B 1 49 ? -1.704 -0.261 -11.945 1 94.31 49 PRO B C 1
ATOM 741 O O . PRO B 1 49 ? -1 -0.905 -11.164 1 94.31 49 PRO B O 1
ATOM 744 N N . TYR B 1 50 ? -3.006 -0.464 -12.242 1 94.31 50 TYR B N 1
ATOM 745 C CA . TYR B 1 50 ? -3.596 -1.72 -11.797 1 94.31 50 TYR B CA 1
ATOM 746 C C . TYR B 1 50 ? -2.857 -2.914 -12.391 1 94.31 50 TYR B C 1
ATOM 748 O O . TYR B 1 50 ? -2.488 -2.9 -13.562 1 94.31 50 TYR B O 1
ATOM 756 N N . PRO B 1 51 ? -2.65 -3.898 -11.555 1 94.31 51 PRO B N 1
ATOM 757 C CA . PRO B 1 51 ? -1.853 -5.012 -12.07 1 94.31 51 PRO B CA 1
ATOM 758 C C . PRO B 1 51 ? -2.572 -5.793 -13.164 1 94.31 51 PRO B C 1
ATOM 760 O O . PRO B 1 51 ? -3.791 -5.969 -13.109 1 94.31 51 PRO B O 1
ATOM 763 N N . SER B 1 52 ? -1.924 -6.227 -14.352 1 90 52 SER B N 1
ATOM 764 C CA . SER B 1 52 ? -2.42 -7.062 -15.445 1 90 52 SER B CA 1
ATOM 765 C C . SER B 1 52 ? -1.898 -8.492 -15.328 1 90 52 SER B C 1
ATOM 767 O O . SER B 1 52 ? -1.458 -9.078 -16.328 1 90 52 SER B O 1
ATOM 769 N N . CYS B 1 53 ? -2.094 -9.055 -14.391 1 84.88 53 CYS B N 1
ATOM 770 C CA . CYS B 1 53 ? -1.455 -10.336 -14.133 1 84.88 53 CYS B CA 1
ATOM 771 C C . CYS B 1 53 ? -2.277 -11.477 -14.727 1 84.88 53 CYS B C 1
ATOM 773 O O . CYS B 1 53 ? -3.467 -11.32 -15 1 84.88 53 CYS B O 1
#

Solvent-accessible surface area (backbone atoms only — not comparable to full-atom values): 6159 Å² total; per-residue (Å²): 130,81,62,76,71,79,52,69,69,49,31,53,40,52,52,65,40,57,83,41,45,45,64,33,54,72,33,85,74,35,22,45,38,60,68,30,73,22,29,46,49,55,29,51,77,52,69,40,76,80,72,86,116,130,83,64,76,71,78,53,72,70,51,29,54,39,54,52,66,39,56,84,43,45,46,66,32,54,72,32,84,72,35,22,44,38,60,67,30,72,22,29,46,48,55,29,53,74,51,70,37,74,80,73,87,116

Foldseek 3Di:
DPPPQDDLVVLVVVLVCLVVLVVQCVDPVRVCCCPPPVNCVNCVSSVRDRDPD/DPPPQDDLVVLVVVLVCLVVLVVQCVDPVRNCCCPPPVNCVNCVSSVRDRDPD

Radius of gyration: 12.56 Å; Cα contacts (8 Å, |Δi|>4): 142; chains: 2; bounding box: 23×40×31 Å

Sequence (106 aa):
MSSTPPSTTCCSKLKEQEPCLCGYLKDPSLKQFVSSPGATKVARDCGVPYPSCMSSTPPSTTCCSKLKEQEPCLCGYLKDPSLKQFVSSPGATKVARDCGVPYPSC

Nearest PDB structures (foldseek):
  1tuk-assembly1_A  TM=6.777E-01  e=1.449E-02  Triticum aestivum
  1tuk-assembly1_A  TM=6.769E-01  e=8.364E-03  Triticum aestivum